Protein AF-A0ABC8T8K3-F1 (afdb_monomer)

Mean predicted aligned error: 8.99 Å

Organism: NCBI:txid185542

Sequence (86 aa):
MPWLGLQFEALAIDKYLMRVSHIEARSEQYDMYMQLDVNIEIYRMHVGEKFMMVLASILNLDGTPDSDYYTQVVLLVLQFVLYALL

Structure (mmCIF, N/CA/C/O backbone):
data_AF-A0ABC8T8K3-F1
#
_entry.id   AF-A0ABC8T8K3-F1
#
loop_
_atom_site.group_PDB
_atom_site.id
_atom_site.type_symbol
_atom_site.label_atom_id
_atom_site.label_alt_id
_atom_site.label_comp_id
_atom_site.label_asym_id
_atom_site.label_entity_id
_atom_site.label_seq_id
_atom_site.pdbx_PDB_ins_code
_atom_site.Cartn_x
_atom_site.Cartn_y
_atom_site.Cartn_z
_atom_site.occupancy
_atom_site.B_iso_or_equiv
_atom_site.auth_seq_id
_atom_site.auth_comp_id
_atom_site.auth_asym_id
_atom_site.auth_atom_id
_atom_site.pdbx_PDB_model_num
ATOM 1 N N . MET A 1 1 ? 15.441 4.887 4.458 1.00 44.53 1 MET A N 1
ATOM 2 C CA . MET A 1 1 ? 14.062 5.413 4.444 1.00 44.53 1 MET A CA 1
ATOM 3 C C . MET A 1 1 ? 13.217 4.427 5.235 1.00 44.53 1 MET A C 1
ATOM 5 O O . MET A 1 1 ? 13.143 3.288 4.792 1.00 44.53 1 MET A O 1
ATOM 9 N N . PRO A 1 2 ? 12.711 4.754 6.437 1.00 45.25 2 PRO A N 1
ATOM 10 C CA . PRO A 1 2 ? 11.820 3.839 7.135 1.00 45.25 2 PRO A CA 1
ATOM 11 C C . PRO A 1 2 ? 10.554 3.732 6.289 1.00 45.25 2 PRO A C 1
ATOM 13 O O . PRO A 1 2 ? 9.934 4.740 5.958 1.00 45.25 2 PRO A O 1
ATOM 16 N N . TRP A 1 3 ? 10.263 2.517 5.853 1.00 50.84 3 TRP A N 1
ATOM 17 C CA . TRP A 1 3 ? 9.106 2.159 5.052 1.00 50.84 3 TRP A CA 1
ATOM 18 C C . TRP A 1 3 ? 7.843 2.568 5.816 1.00 50.84 3 TRP A C 1
ATOM 20 O O . TRP A 1 3 ? 7.430 1.886 6.751 1.00 50.84 3 TRP A O 1
ATOM 30 N N . LEU A 1 4 ? 7.281 3.733 5.482 1.00 60.50 4 LEU A N 1
ATOM 31 C CA . LEU A 1 4 ? 6.056 4.246 6.091 1.00 60.50 4 LEU A CA 1
ATOM 32 C C . LEU A 1 4 ? 4.871 3.523 5.439 1.00 60.50 4 LEU A C 1
ATOM 34 O O . LEU A 1 4 ? 4.182 4.063 4.578 1.00 60.50 4 LEU A O 1
ATOM 38 N N . GLY A 1 5 ? 4.720 2.244 5.771 1.00 73.94 5 GLY A N 1
ATOM 39 C CA . GLY A 1 5 ? 3.579 1.451 5.347 1.00 73.94 5 GLY A CA 1
ATOM 40 C C . GLY A 1 5 ? 2.328 1.885 6.096 1.00 73.94 5 GLY A C 1
ATOM 41 O O . GLY A 1 5 ? 2.345 2.016 7.320 1.00 73.94 5 GLY A O 1
ATOM 42 N N . LEU A 1 6 ? 1.250 2.102 5.352 1.00 83.56 6 LEU A N 1
ATOM 43 C CA . LEU A 1 6 ? -0.075 2.329 5.906 1.00 83.56 6 LEU A CA 1
ATOM 44 C C . LEU A 1 6 ? -0.732 0.971 6.144 1.00 83.56 6 LEU A C 1
ATOM 46 O O . LEU A 1 6 ? -0.822 0.151 5.228 1.00 83.56 6 LEU A O 1
ATOM 50 N N . GLN A 1 7 ? -1.168 0.725 7.373 1.00 91.00 7 GLN A N 1
ATOM 51 C CA . GLN A 1 7 ? -1.836 -0.516 7.746 1.00 91.00 7 GLN A CA 1
ATOM 52 C C . GLN A 1 7 ? -3.341 -0.396 7.515 1.00 91.00 7 GLN A C 1
ATOM 54 O O . GLN A 1 7 ? -3.972 0.519 8.045 1.00 91.00 7 GLN A O 1
ATOM 59 N N . PHE A 1 8 ? -3.903 -1.325 6.745 1.00 92.88 8 PHE A N 1
ATOM 60 C CA . PHE A 1 8 ? -5.314 -1.382 6.380 1.00 92.88 8 PHE A CA 1
ATOM 61 C C . PHE A 1 8 ? -5.948 -2.704 6.809 1.00 92.88 8 PHE A C 1
ATOM 63 O O . PHE A 1 8 ? -5.301 -3.747 6.773 1.00 92.88 8 PHE A O 1
ATOM 70 N N . GLU A 1 9 ? -7.230 -2.658 7.161 1.00 95.19 9 GLU A N 1
ATOM 71 C CA . GLU A 1 9 ? -8.086 -3.824 7.379 1.00 95.19 9 GLU A CA 1
ATOM 72 C C . GLU A 1 9 ? -9.159 -3.885 6.288 1.00 95.19 9 GLU A C 1
ATOM 74 O O . GLU A 1 9 ? -9.851 -2.894 6.033 1.00 95.19 9 GLU A O 1
ATOM 79 N N . ALA A 1 10 ? -9.293 -5.043 5.639 1.00 92.44 10 ALA A N 1
ATOM 80 C CA . ALA A 1 10 ? -10.326 -5.279 4.637 1.00 92.44 10 ALA A CA 1
ATOM 81 C C . ALA A 1 10 ? -11.710 -5.384 5.297 1.00 92.44 10 ALA A C 1
ATOM 83 O O . ALA A 1 10 ? -11.963 -6.268 6.110 1.00 92.44 10 ALA A O 1
ATOM 84 N N . LEU A 1 11 ? -12.628 -4.504 4.913 1.00 94.38 11 LEU A N 1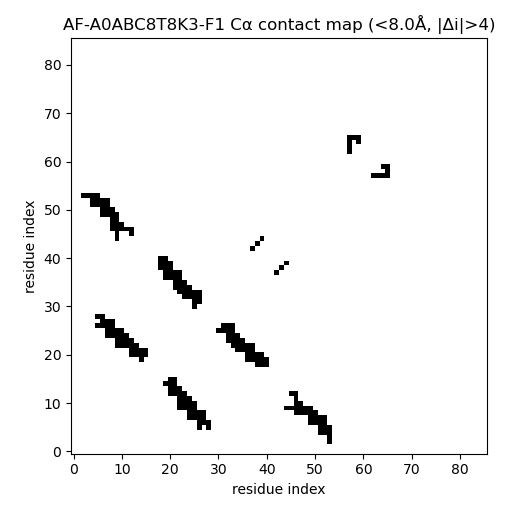
ATOM 85 C CA . LEU A 1 11 ? -13.989 -4.424 5.443 1.00 94.38 11 LEU A CA 1
ATOM 86 C C . LEU A 1 11 ? -14.984 -5.220 4.598 1.00 94.38 11 LEU A C 1
ATOM 88 O O . LEU A 1 11 ? -15.869 -5.883 5.134 1.00 94.38 11 LEU A O 1
ATOM 92 N N . ALA A 1 12 ? -14.835 -5.158 3.278 1.00 92.94 12 ALA A N 1
ATOM 93 C CA . ALA A 1 12 ? -15.685 -5.866 2.335 1.00 92.94 12 ALA A CA 1
ATOM 94 C C . ALA A 1 12 ? -14.897 -6.238 1.079 1.00 92.94 12 ALA A C 1
ATOM 96 O O . ALA A 1 12 ? -13.928 -5.575 0.706 1.00 92.94 12 ALA A O 1
ATOM 97 N N . ILE A 1 13 ? -15.319 -7.326 0.437 1.00 87.94 13 ILE A N 1
ATOM 98 C CA . ILE A 1 13 ? -14.767 -7.788 -0.835 1.00 87.94 13 ILE A CA 1
ATOM 99 C C . ILE A 1 13 ? -15.942 -8.135 -1.745 1.00 87.94 13 ILE A C 1
ATOM 101 O O . ILE A 1 13 ? -16.661 -9.101 -1.481 1.00 87.94 13 ILE A O 1
ATOM 105 N N . ASP A 1 14 ? -16.121 -7.361 -2.812 1.00 87.12 14 ASP A N 1
ATOM 106 C CA . ASP A 1 14 ? -17.108 -7.627 -3.855 1.00 87.12 14 ASP A CA 1
ATOM 107 C C . ASP A 1 14 ? -16.440 -8.327 -5.045 1.00 87.12 14 ASP A C 1
ATOM 109 O O . ASP A 1 14 ? -15.378 -7.929 -5.525 1.00 87.12 14 ASP A O 1
ATOM 113 N N . LYS A 1 15 ? -17.044 -9.410 -5.526 1.00 81.25 15 LYS A N 1
ATOM 114 C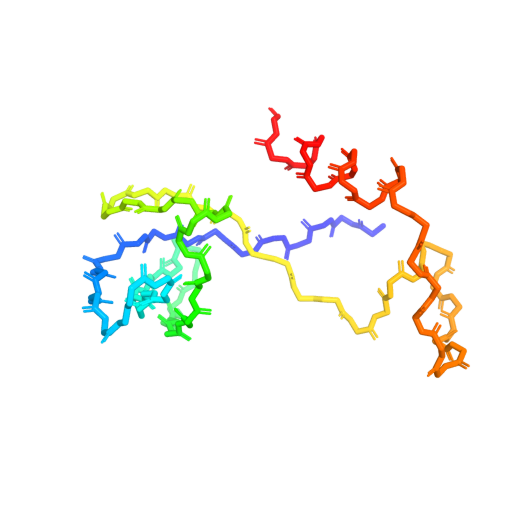 CA . LYS A 1 15 ? -16.470 -10.267 -6.561 1.00 81.25 15 LYS A CA 1
ATOM 115 C C . LYS A 1 15 ? -17.176 -10.013 -7.888 1.00 81.25 15 LYS A C 1
ATOM 117 O O . LYS A 1 15 ? -18.165 -10.667 -8.209 1.00 81.25 15 LYS A O 1
ATOM 122 N N . TYR A 1 16 ? -16.623 -9.096 -8.676 1.00 67.94 16 TYR A N 1
ATOM 123 C CA . TYR A 1 16 ? -17.236 -8.636 -9.926 1.00 67.94 16 TYR A CA 1
ATOM 124 C C . TYR A 1 16 ? -16.876 -9.481 -11.162 1.00 67.94 16 TYR A C 1
ATOM 126 O O . TYR A 1 16 ? -17.682 -9.584 -12.085 1.00 67.94 16 TYR A O 1
ATOM 134 N N . LEU A 1 17 ? -15.694 -10.115 -11.211 1.00 64.75 17 LEU A N 1
ATOM 135 C CA . LEU A 1 17 ? -15.263 -10.943 -12.350 1.00 64.75 17 LEU A CA 1
ATOM 136 C C . LEU A 1 17 ? -14.509 -12.199 -11.904 1.00 64.75 17 LEU A C 1
ATOM 138 O O . LEU A 1 17 ? -14.021 -12.284 -10.781 1.00 64.75 17 LEU A O 1
ATOM 142 N N . MET A 1 18 ? -14.362 -13.174 -12.815 1.00 70.50 18 MET A N 1
ATOM 143 C CA . MET A 1 18 ? -13.732 -14.482 -12.546 1.00 70.50 18 MET A CA 1
ATOM 144 C C . MET A 1 18 ? -12.359 -14.387 -11.848 1.00 70.50 18 MET A C 1
ATOM 146 O O . MET A 1 18 ? -11.956 -15.356 -11.210 1.00 70.50 18 MET A O 1
ATOM 150 N N . ARG A 1 19 ? -11.666 -13.237 -11.943 1.00 82.56 19 ARG A N 1
AT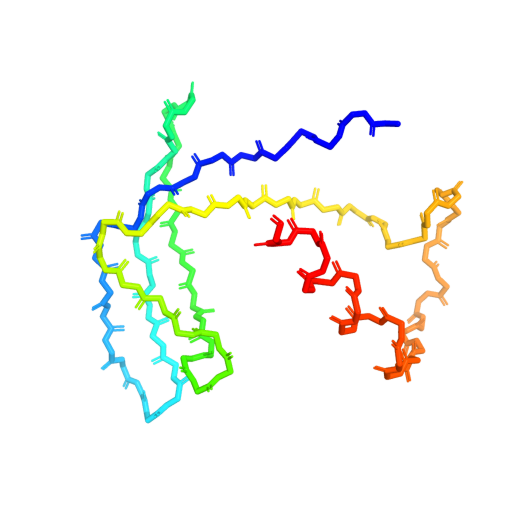OM 151 C CA . ARG A 1 19 ? -10.300 -13.025 -11.436 1.00 82.56 19 ARG A CA 1
ATOM 152 C C . ARG A 1 19 ? -10.065 -11.728 -10.668 1.00 82.56 19 ARG A C 1
ATOM 154 O O . ARG A 1 19 ? -8.981 -11.571 -10.120 1.00 82.56 19 ARG A O 1
ATOM 161 N N . VAL A 1 20 ? -11.025 -10.806 -10.640 1.00 86.94 20 VAL A N 1
ATOM 162 C CA . VAL A 1 20 ? -10.854 -9.486 -10.013 1.00 86.94 20 VAL A CA 1
ATOM 163 C C . VAL A 1 20 ? -11.925 -9.298 -8.953 1.00 86.94 20 VAL A C 1
ATOM 165 O O . VAL A 1 20 ? -13.106 -9.530 -9.228 1.00 86.94 20 VAL A O 1
ATOM 168 N N . SER A 1 21 ? -11.500 -8.869 -7.768 1.00 89.56 21 SER A N 1
ATOM 169 C CA . SER A 1 21 ? -12.400 -8.432 -6.705 1.00 89.56 21 SER A CA 1
ATOM 170 C C . SER A 1 21 ? -12.116 -6.990 -6.319 1.00 89.56 21 SER A C 1
ATOM 172 O O . SER A 1 21 ? -10.959 -6.575 -6.276 1.00 89.56 21 SER A O 1
ATOM 174 N N . HIS A 1 22 ? -13.185 -6.271 -6.006 1.00 93.12 22 HIS A N 1
ATOM 175 C CA . HIS A 1 22 ? -13.163 -4.933 -5.449 1.00 93.12 22 HIS A CA 1
ATOM 176 C C . HIS A 1 22 ? -13.063 -5.026 -3.929 1.00 93.12 22 HIS A C 1
ATOM 178 O O . HIS A 1 22 ? -13.884 -5.691 -3.295 1.00 93.12 22 HIS A O 1
ATOM 184 N N . ILE A 1 23 ? -12.055 -4.395 -3.342 1.00 93.19 23 ILE A N 1
ATOM 185 C CA . ILE A 1 23 ? -11.786 -4.443 -1.907 1.00 93.19 23 ILE A CA 1
ATOM 186 C C . ILE A 1 23 ? -12.050 -3.076 -1.311 1.00 93.19 23 ILE A C 1
ATOM 188 O O . ILE A 1 23 ? -11.521 -2.077 -1.789 1.00 93.19 23 ILE A O 1
ATOM 192 N N . GLU A 1 24 ? -12.811 -3.062 -0.227 1.00 96.62 24 GLU A N 1
ATOM 193 C CA . GLU A 1 24 ? -13.014 -1.902 0.627 1.00 96.62 24 GLU A CA 1
ATOM 194 C C . GLU A 1 24 ? -12.200 -2.078 1.904 1.00 96.62 24 GLU A C 1
ATOM 196 O O . GLU A 1 24 ? -12.325 -3.104 2.575 1.00 96.62 24 GLU A O 1
ATOM 201 N N . ALA A 1 25 ? -11.364 -1.103 2.256 1.00 95.88 25 ALA A N 1
ATOM 202 C CA . ALA A 1 25 ? -10.487 -1.197 3.418 1.00 95.88 25 ALA A CA 1
ATOM 203 C C . ALA A 1 25 ? -10.386 0.120 4.193 1.00 95.88 25 ALA A C 1
ATOM 205 O O . ALA A 1 25 ? -10.470 1.211 3.623 1.00 95.88 25 ALA A O 1
ATOM 206 N N . ARG A 1 26 ? -10.157 0.017 5.505 1.00 96.62 26 ARG A N 1
ATOM 207 C CA . ARG A 1 26 ? -9.941 1.168 6.393 1.00 96.62 26 ARG A CA 1
ATOM 208 C C . ARG A 1 26 ? -8.570 1.104 7.035 1.00 96.62 26 ARG A C 1
ATOM 210 O O . ARG A 1 26 ? -8.135 0.040 7.461 1.00 96.62 26 ARG A O 1
ATOM 217 N N . SER A 1 27 ? -7.901 2.248 7.102 1.00 93.81 27 SER A N 1
ATOM 218 C CA . SER A 1 27 ? -6.608 2.337 7.773 1.00 93.81 27 SER A CA 1
ATOM 219 C C . SER A 1 27 ? -6.775 2.263 9.292 1.00 93.81 27 SER A C 1
ATOM 221 O O . SER A 1 27 ? -7.695 2.857 9.854 1.00 93.81 27 SER A O 1
ATOM 223 N N . GLU A 1 28 ? -5.856 1.571 9.962 1.00 93.00 28 GLU A N 1
ATOM 224 C CA . GLU A 1 28 ? -5.845 1.467 11.427 1.00 93.00 28 GLU A CA 1
ATOM 225 C C . GLU A 1 28 ? -5.183 2.671 12.107 1.00 93.00 28 GLU A C 1
ATOM 227 O O . GLU A 1 28 ? -5.403 2.925 13.289 1.00 93.00 28 GLU A O 1
ATOM 232 N N . GLN A 1 29 ? -4.352 3.410 11.373 1.00 88.75 29 GLN A N 1
ATOM 233 C CA . GLN A 1 29 ? -3.500 4.470 11.928 1.00 88.75 29 GLN A CA 1
ATOM 234 C C . GLN A 1 29 ? -4.082 5.870 11.688 1.00 88.75 29 GLN A C 1
ATOM 236 O O . GLN A 1 29 ? -3.877 6.787 12.481 1.00 88.75 29 GLN A O 1
ATOM 241 N N . TYR A 1 30 ? -4.808 6.027 10.586 1.00 88.94 30 TYR A N 1
ATOM 242 C CA . TYR A 1 30 ? -5.347 7.286 10.082 1.00 88.94 30 TYR A CA 1
ATOM 243 C C . TYR A 1 30 ? -6.801 7.120 9.639 1.00 88.94 30 TYR A C 1
ATOM 245 O O . TYR A 1 30 ? -7.219 6.020 9.271 1.00 88.94 30 TYR A O 1
ATOM 253 N N . ASP A 1 31 ? -7.551 8.223 9.593 1.00 92.88 31 ASP A N 1
ATOM 254 C CA . ASP A 1 31 ? -8.907 8.254 9.033 1.00 92.88 31 ASP A CA 1
ATOM 255 C C . ASP A 1 31 ? -8.864 8.240 7.496 1.00 92.88 31 ASP A C 1
ATOM 257 O O . ASP A 1 31 ? -9.129 9.230 6.819 1.00 92.88 31 ASP A O 1
ATOM 261 N N . MET A 1 32 ? -8.426 7.107 6.946 1.00 93.19 32 MET A N 1
ATOM 262 C CA . MET A 1 32 ? -8.326 6.866 5.513 1.00 93.19 32 MET A CA 1
ATOM 263 C C . MET A 1 32 ? -9.159 5.652 5.123 1.00 93.19 32 MET A C 1
ATOM 265 O O . MET A 1 32 ? -9.170 4.626 5.810 1.00 93.19 32 MET A O 1
ATOM 269 N N . TYR A 1 33 ? -9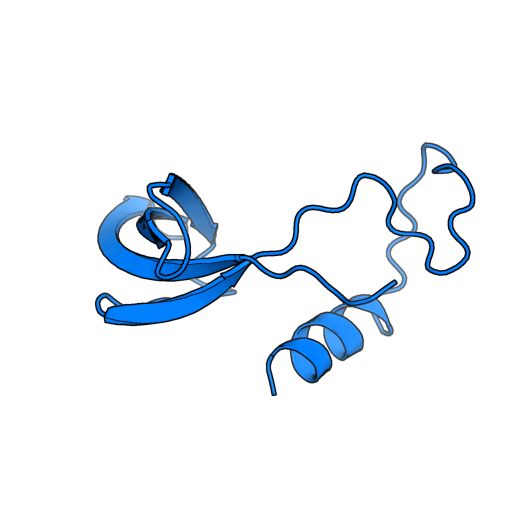.814 5.784 3.976 1.00 94.50 33 TYR A N 1
ATOM 270 C CA . TYR A 1 33 ? -10.599 4.746 3.333 1.00 94.50 33 TYR A CA 1
ATOM 271 C C . TYR A 1 33 ? -10.015 4.449 1.957 1.00 94.50 33 TYR A C 1
ATOM 273 O O . TYR A 1 33 ? -9.570 5.362 1.259 1.00 94.50 33 TYR A O 1
ATOM 281 N N . MET A 1 34 ? -10.014 3.178 1.576 1.00 91.56 34 MET A N 1
ATOM 282 C CA . MET A 1 34 ? -9.459 2.702 0.320 1.00 91.56 34 MET A CA 1
ATOM 283 C C . MET A 1 34 ? -10.463 1.808 -0.393 1.00 91.56 34 MET A C 1
ATOM 285 O O . MET A 1 34 ? -11.076 0.936 0.219 1.00 91.56 34 MET A O 1
ATOM 289 N N . GLN A 1 35 ? -10.541 1.999 -1.705 1.00 93.81 35 GLN A N 1
ATOM 290 C CA . GLN A 1 35 ? -11.133 1.056 -2.640 1.00 93.81 35 GLN A CA 1
ATOM 291 C C . GLN A 1 35 ? -10.055 0.609 -3.628 1.00 93.81 35 GLN A C 1
ATOM 293 O O . GLN A 1 35 ? -9.345 1.454 -4.180 1.00 93.81 35 GLN A O 1
ATOM 298 N N . LEU A 1 36 ? -9.896 -0.700 -3.818 1.00 91.50 36 LEU A N 1
ATOM 299 C CA . LEU A 1 36 ? -8.855 -1.270 -4.675 1.00 91.50 36 LEU A CA 1
ATOM 300 C C . LEU A 1 36 ? -9.352 -2.518 -5.405 1.00 91.50 36 LEU A C 1
ATOM 302 O O . LEU A 1 36 ? -9.821 -3.462 -4.774 1.00 91.50 36 LEU A O 1
ATOM 306 N N . ASP A 1 37 ? -9.164 -2.559 -6.722 1.00 91.56 37 ASP A N 1
ATOM 307 C CA . ASP A 1 37 ? -9.391 -3.765 -7.516 1.00 91.56 37 ASP A CA 1
ATOM 308 C C . ASP A 1 37 ? -8.137 -4.646 -7.511 1.00 91.56 37 ASP A C 1
ATOM 310 O O . ASP A 1 37 ? -7.054 -4.220 -7.920 1.00 91.56 37 ASP A O 1
ATOM 314 N N . VAL A 1 38 ? -8.278 -5.894 -7.065 1.00 88.75 38 VAL A N 1
ATOM 315 C CA . VAL A 1 38 ? -7.167 -6.842 -6.910 1.00 88.75 38 VAL A CA 1
ATOM 316 C C . VAL A 1 38 ? -7.411 -8.101 -7.730 1.00 88.75 38 VAL A C 1
ATOM 318 O O . VAL A 1 38 ? -8.524 -8.627 -7.788 1.00 88.75 38 VAL A O 1
ATOM 321 N N . ASN A 1 39 ? -6.344 -8.625 -8.340 1.00 88.44 39 ASN A N 1
ATOM 322 C CA . ASN A 1 39 ? -6.374 -9.947 -8.954 1.00 88.44 39 ASN A CA 1
ATOM 323 C C . ASN A 1 39 ? -6.353 -11.044 -7.874 1.00 88.44 39 ASN A C 1
ATOM 325 O O . ASN A 1 39 ? -5.298 -11.378 -7.332 1.00 88.44 39 ASN A O 1
ATOM 329 N N . ILE A 1 40 ? -7.514 -11.640 -7.610 1.00 85.25 40 ILE A N 1
ATOM 330 C CA . ILE A 1 40 ? -7.711 -12.630 -6.543 1.00 85.25 40 ILE A CA 1
ATOM 331 C C . ILE A 1 40 ? -7.187 -14.032 -6.859 1.00 85.25 40 ILE A C 1
ATOM 333 O O . ILE A 1 40 ? -7.122 -14.873 -5.964 1.00 85.25 40 ILE A O 1
ATOM 337 N N . GLU A 1 41 ? -6.836 -14.333 -8.113 1.00 84.19 41 GLU A N 1
ATOM 338 C CA . GLU A 1 41 ? -6.172 -15.605 -8.422 1.00 84.19 41 GLU A CA 1
ATOM 339 C C . GLU A 1 41 ? -4.723 -15.595 -7.924 1.00 84.19 41 GLU A C 1
ATOM 341 O O . GLU A 1 41 ? -4.224 -16.628 -7.479 1.00 84.19 41 GLU A O 1
ATOM 346 N N . ILE A 1 42 ? -4.078 -14.425 -7.983 1.00 85.12 42 ILE A N 1
ATOM 347 C CA . ILE A 1 42 ? -2.673 -14.232 -7.610 1.00 85.12 42 ILE A CA 1
ATOM 348 C C . ILE A 1 42 ? -2.554 -13.807 -6.144 1.00 85.12 42 ILE A C 1
ATOM 350 O O . ILE A 1 42 ? -1.701 -14.325 -5.429 1.00 85.12 42 ILE A O 1
ATOM 354 N N . TYR A 1 43 ? -3.417 -12.896 -5.687 1.00 83.44 43 TYR A N 1
ATOM 355 C CA . TYR A 1 43 ? -3.379 -12.350 -4.333 1.00 83.44 43 TYR A CA 1
ATOM 356 C C . TYR A 1 43 ? -4.755 -12.474 -3.674 1.00 83.44 43 TYR A C 1
ATOM 358 O O . TYR A 1 43 ? -5.643 -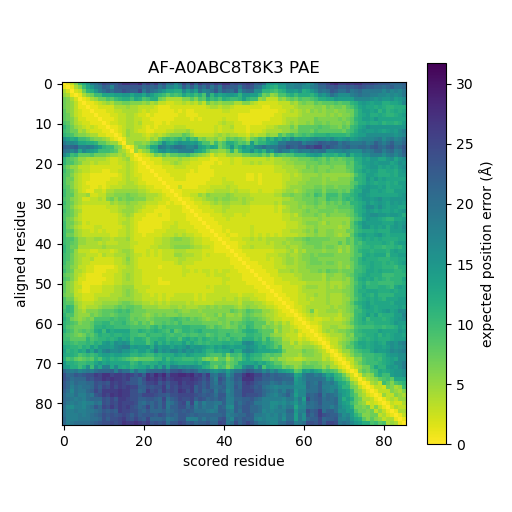11.642 -3.862 1.00 83.44 43 TYR A O 1
ATOM 366 N N . ARG A 1 44 ? -4.958 -13.574 -2.940 1.00 86.25 44 ARG A N 1
ATOM 367 C CA . ARG A 1 44 ? -6.215 -13.836 -2.226 1.00 86.25 44 ARG A CA 1
ATOM 368 C C . ARG A 1 44 ? -6.263 -13.016 -0.948 1.00 86.25 44 ARG A C 1
ATOM 370 O O . ARG A 1 44 ? -5.360 -13.132 -0.133 1.00 86.25 44 ARG A O 1
ATOM 377 N N . MET A 1 45 ? -7.348 -12.273 -0.774 1.00 88.31 45 MET A N 1
ATOM 378 C CA . MET A 1 45 ? -7.615 -11.467 0.414 1.00 88.31 45 MET A CA 1
ATOM 379 C C . MET A 1 45 ? -8.959 -11.861 1.025 1.00 88.31 45 MET A C 1
ATOM 381 O O . MET A 1 45 ? -9.857 -12.320 0.310 1.00 88.31 45 MET A O 1
ATOM 385 N N . HIS A 1 46 ? -9.103 -11.662 2.333 1.00 91.62 46 HIS A N 1
ATOM 386 C CA . HIS A 1 46 ? -10.315 -11.970 3.092 1.00 91.62 46 HIS A CA 1
ATOM 387 C C . HIS A 1 46 ? -10.784 -10.761 3.905 1.00 91.62 46 HIS A C 1
ATOM 389 O O . HIS A 1 46 ? -9.995 -9.906 4.294 1.00 91.62 46 HIS A O 1
ATOM 395 N N . VAL A 1 47 ? -12.083 -10.693 4.198 1.00 94.50 47 VAL A N 1
ATOM 396 C CA . VAL A 1 47 ? -12.620 -9.690 5.131 1.00 94.50 47 VAL A CA 1
ATOM 397 C C . VAL A 1 47 ? -12.012 -9.904 6.525 1.00 94.50 47 VAL A C 1
ATOM 399 O O . VAL A 1 47 ? -11.892 -11.042 6.980 1.00 94.50 47 VAL A O 1
ATOM 402 N N . GLY A 1 48 ? -11.624 -8.813 7.185 1.00 94.25 48 GLY A N 1
ATOM 403 C CA . GLY A 1 48 ? -10.891 -8.786 8.453 1.00 94.25 48 GLY A CA 1
ATOM 404 C C . GLY A 1 48 ? -9.379 -8.995 8.308 1.00 94.25 48 GLY A C 1
ATOM 405 O O . GLY A 1 48 ? -8.649 -8.901 9.294 1.00 94.25 48 GLY A O 1
ATOM 406 N N . GLU A 1 49 ? -8.884 -9.281 7.099 1.00 93.94 49 GLU A N 1
ATOM 407 C CA . GLU A 1 49 ? -7.452 -9.414 6.850 1.00 93.94 49 GLU A CA 1
ATOM 408 C C . GLU A 1 49 ? -6.770 -8.047 6.925 1.00 93.94 49 GLU A C 1
ATOM 410 O O . GLU A 1 49 ? -7.225 -7.064 6.327 1.00 93.94 49 GLU A O 1
ATOM 415 N N . LYS A 1 50 ? -5.662 -8.001 7.668 1.00 92.19 50 LYS A N 1
ATOM 416 C CA . LYS A 1 50 ? -4.834 -6.809 7.823 1.00 92.19 50 LYS A CA 1
ATOM 417 C C . LYS A 1 50 ? -3.651 -6.887 6.879 1.00 92.19 50 LYS A C 1
ATOM 419 O O . LYS A 1 50 ? -2.940 -7.889 6.862 1.00 92.19 50 LYS A O 1
ATOM 424 N N . PHE A 1 51 ? -3.425 -5.823 6.127 1.00 88.25 51 PHE A N 1
ATOM 425 C CA . PHE A 1 51 ? -2.345 -5.745 5.156 1.00 88.25 51 PHE A CA 1
ATOM 426 C C . PHE A 1 51 ? -1.657 -4.386 5.209 1.00 88.25 51 PHE A C 1
ATOM 428 O O . PHE A 1 51 ? -2.231 -3.374 5.616 1.00 88.25 51 PHE A O 1
ATOM 435 N N . MET A 1 52 ? -0.395 -4.372 4.794 1.00 90.31 52 MET A N 1
ATOM 436 C CA . MET A 1 52 ? 0.395 -3.156 4.691 1.00 90.31 52 MET A CA 1
ATOM 437 C C . MET A 1 52 ? 0.408 -2.686 3.242 1.00 90.31 52 MET A C 1
ATOM 439 O O . MET A 1 52 ? 0.727 -3.457 2.339 1.00 90.31 52 MET A O 1
ATOM 443 N N . MET A 1 53 ? 0.093 -1.413 3.021 1.00 86.56 53 MET A N 1
ATOM 444 C CA . MET A 1 53 ? 0.239 -0.771 1.723 1.00 86.56 53 MET A CA 1
ATOM 445 C C . MET A 1 53 ? 1.372 0.249 1.760 1.00 86.56 53 MET A C 1
ATOM 447 O O . MET A 1 53 ? 1.460 1.079 2.664 1.00 86.56 53 MET A O 1
ATOM 451 N N . VAL A 1 54 ? 2.204 0.219 0.722 1.00 85.12 54 VAL A N 1
ATOM 452 C CA . VAL A 1 54 ? 3.242 1.216 0.472 1.00 85.12 54 VAL A CA 1
ATOM 453 C C . VAL A 1 54 ? 3.050 1.758 -0.939 1.00 85.12 54 VAL A C 1
ATOM 455 O O . VAL A 1 54 ? 2.992 0.989 -1.896 1.00 85.12 54 VAL A O 1
ATOM 458 N N . LEU A 1 55 ? 2.968 3.082 -1.069 1.00 83.06 55 LEU A N 1
ATOM 459 C CA . LEU A 1 55 ? 3.017 3.772 -2.356 1.00 83.06 55 LEU A CA 1
ATOM 460 C C . LEU A 1 55 ? 4.406 4.387 -2.517 1.00 83.06 55 LEU A C 1
ATOM 462 O O . LEU A 1 55 ? 4.834 5.185 -1.684 1.00 83.06 55 LEU A O 1
ATOM 466 N N . ALA A 1 56 ? 5.107 4.012 -3.582 1.00 81.38 56 ALA A N 1
ATOM 467 C CA . ALA A 1 56 ? 6.421 4.547 -3.913 1.00 81.38 56 ALA A CA 1
ATOM 468 C C . ALA A 1 56 ? 6.363 5.239 -5.277 1.00 81.38 56 ALA A C 1
ATOM 470 O O . ALA A 1 56 ? 5.798 4.699 -6.225 1.00 81.38 56 ALA A O 1
ATOM 471 N N . SER A 1 57 ? 6.954 6.431 -5.380 1.00 79.69 57 SER A N 1
ATOM 472 C CA . SER A 1 57 ? 7.080 7.158 -6.651 1.00 79.69 57 SER A CA 1
ATOM 473 C C . SER A 1 57 ? 8.206 6.623 -7.539 1.00 79.69 57 SER A C 1
ATOM 475 O O . SER A 1 57 ? 8.261 6.956 -8.717 1.00 79.69 57 SER A O 1
ATOM 477 N N . ILE A 1 58 ? 9.124 5.840 -6.965 1.00 78.81 58 ILE A N 1
ATOM 478 C CA . ILE A 1 58 ? 10.323 5.302 -7.609 1.00 78.81 58 ILE A CA 1
ATOM 479 C C . ILE A 1 58 ? 10.530 3.872 -7.100 1.00 78.81 58 ILE A C 1
ATOM 481 O O . ILE A 1 58 ? 10.411 3.620 -5.900 1.00 78.81 58 ILE A O 1
ATOM 485 N N . LEU A 1 59 ? 10.850 2.944 -8.006 1.00 78.75 59 LEU A N 1
ATOM 486 C CA . LEU A 1 59 ? 11.148 1.543 -7.671 1.00 78.75 59 LEU A CA 1
ATOM 487 C C . LEU A 1 59 ? 12.640 1.293 -7.405 1.00 78.75 59 LEU A C 1
ATOM 489 O O . LEU A 1 59 ? 12.993 0.327 -6.728 1.00 78.75 59 LEU A O 1
ATOM 493 N N . ASN A 1 60 ? 13.517 2.156 -7.925 1.00 77.44 60 ASN A N 1
ATOM 494 C CA . ASN A 1 60 ? 14.955 2.073 -7.705 1.00 77.44 60 ASN A CA 1
ATOM 495 C C . ASN A 1 60 ? 15.289 2.315 -6.227 1.00 77.44 60 ASN A C 1
ATOM 497 O O . ASN A 1 60 ? 14.995 3.373 -5.668 1.00 77.44 60 ASN A O 1
ATOM 501 N N . LEU A 1 61 ? 15.939 1.335 -5.593 1.00 74.00 61 LEU A N 1
ATOM 502 C CA . LEU A 1 61 ? 16.284 1.380 -4.166 1.00 74.00 61 LEU A CA 1
ATOM 503 C C . LEU A 1 61 ? 17.295 2.482 -3.824 1.00 74.00 61 LEU A C 1
ATOM 505 O O . LEU A 1 61 ? 17.348 2.940 -2.683 1.00 74.00 61 LEU A O 1
ATOM 509 N N . ASP A 1 62 ? 18.099 2.895 -4.802 1.00 80.38 62 ASP A N 1
ATOM 510 C CA . ASP A 1 62 ? 19.061 3.991 -4.679 1.00 80.38 62 ASP A CA 1
ATOM 511 C C . ASP A 1 62 ? 18.422 5.378 -4.878 1.00 80.38 62 ASP A C 1
ATOM 513 O O . ASP A 1 62 ? 19.091 6.396 -4.701 1.00 80.38 62 ASP A O 1
ATOM 517 N N . GLY A 1 63 ? 17.125 5.427 -5.204 1.00 75.31 63 GLY A N 1
ATOM 518 C CA . GLY A 1 63 ? 16.375 6.660 -5.423 1.00 75.31 63 GLY A CA 1
ATOM 519 C C . GLY A 1 63 ? 16.656 7.337 -6.764 1.00 75.31 63 GLY A C 1
ATOM 520 O O . GLY A 1 63 ? 16.229 8.476 -6.960 1.00 75.31 63 GLY A O 1
ATOM 521 N N . THR A 1 64 ? 17.361 6.676 -7.685 1.00 84.62 64 THR A N 1
ATOM 522 C CA . THR A 1 64 ? 17.539 7.195 -9.045 1.00 84.62 64 THR A CA 1
ATOM 523 C C . THR A 1 64 ? 16.190 7.286 -9.770 1.00 84.62 64 THR A C 1
ATOM 525 O O . THR A 1 64 ? 15.333 6.422 -9.565 1.00 84.62 64 THR A O 1
ATOM 528 N N . PRO A 1 65 ? 15.965 8.315 -10.612 1.00 81.94 65 PRO A N 1
ATOM 529 C CA . PRO A 1 65 ? 14.731 8.439 -11.382 1.00 81.94 65 PRO A CA 1
ATOM 530 C C . PRO A 1 65 ? 14.454 7.194 -12.225 1.00 81.94 65 PRO A C 1
ATOM 532 O O . PRO A 1 65 ? 15.385 6.495 -12.633 1.00 81.94 65 PRO A O 1
ATOM 535 N N . ASP A 1 66 ? 13.178 6.934 -12.497 1.00 81.31 66 ASP A N 1
ATOM 536 C CA . ASP A 1 66 ? 12.814 5.844 -13.394 1.00 81.31 66 ASP A CA 1
ATOM 537 C C . ASP A 1 66 ? 13.372 6.107 -14.803 1.00 81.31 66 ASP A C 1
ATOM 539 O O . ASP A 1 66 ? 13.486 7.249 -15.248 1.00 81.31 66 ASP A O 1
ATOM 543 N N . SER A 1 67 ? 13.749 5.035 -15.493 1.00 80.31 67 SER A N 1
ATOM 544 C CA . SER A 1 67 ? 14.318 5.093 -16.845 1.00 80.31 67 SER A CA 1
ATOM 545 C C . SER A 1 67 ? 13.247 5.108 -17.940 1.00 80.31 67 SER A C 1
ATOM 547 O O . SER A 1 67 ? 13.567 4.897 -19.106 1.00 80.31 67 SER A O 1
ATOM 549 N N . ASP A 1 68 ? 11.980 5.292 -17.555 1.00 78.69 68 ASP A N 1
ATOM 550 C CA . ASP A 1 68 ? 10.757 5.085 -18.344 1.00 78.69 68 ASP A CA 1
ATOM 551 C C . ASP A 1 68 ? 10.536 3.636 -18.831 1.00 78.69 68 ASP A C 1
ATOM 553 O O . ASP A 1 68 ? 9.507 3.327 -19.437 1.00 78.69 68 ASP A O 1
ATOM 557 N N . TYR A 1 69 ? 11.463 2.718 -18.539 1.00 79.56 69 TYR A N 1
ATOM 558 C CA . TYR A 1 69 ? 11.366 1.304 -18.889 1.00 79.56 69 TYR A CA 1
ATOM 559 C C . TYR A 1 69 ? 11.302 0.421 -17.645 1.00 79.56 69 TYR A C 1
ATOM 561 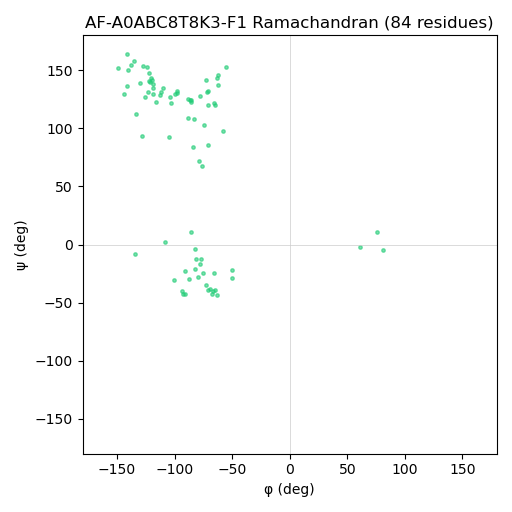O O . TYR A 1 69 ? 12.246 0.344 -16.857 1.00 79.56 69 TYR A O 1
ATOM 569 N N . TYR A 1 70 ? 10.232 -0.367 -17.540 1.00 77.19 70 TYR A N 1
ATOM 570 C CA . TYR A 1 70 ? 10.177 -1.473 -16.591 1.00 77.19 70 TYR A CA 1
ATOM 571 C C . TYR A 1 70 ? 10.871 -2.707 -17.179 1.00 77.19 70 TYR A C 1
ATOM 573 O O . TYR A 1 70 ? 10.347 -3.372 -18.075 1.00 77.19 70 TYR A O 1
ATOM 581 N N . THR A 1 71 ? 12.051 -3.043 -16.656 1.00 77.62 71 THR A N 1
ATOM 582 C CA . THR A 1 71 ? 12.714 -4.311 -16.986 1.00 77.62 71 THR A CA 1
ATOM 583 C C . THR A 1 71 ? 12.244 -5.390 -16.017 1.00 77.62 71 THR A C 1
ATOM 585 O O . THR A 1 71 ? 12.619 -5.394 -14.845 1.00 77.62 71 THR A O 1
ATOM 588 N N . GLN A 1 72 ? 11.434 -6.331 -16.504 1.00 69.38 72 GLN A N 1
ATOM 589 C CA . GLN A 1 72 ? 10.931 -7.436 -15.692 1.00 69.38 72 GLN A CA 1
ATOM 590 C C . GLN A 1 72 ? 12.053 -8.440 -15.373 1.00 69.38 72 GLN A C 1
ATOM 592 O O . GLN A 1 72 ? 12.228 -9.451 -16.053 1.00 69.38 72 GLN A O 1
ATOM 597 N N . VAL A 1 73 ? 12.820 -8.191 -14.309 1.00 62.69 73 VAL A N 1
ATOM 598 C CA . VAL A 1 73 ? 13.764 -9.175 -13.760 1.00 62.69 73 VAL A CA 1
ATOM 599 C C . VAL A 1 73 ? 12.987 -10.104 -12.822 1.00 62.69 73 VAL A C 1
ATOM 601 O O . VAL A 1 73 ? 12.913 -9.893 -11.612 1.00 62.69 73 VAL A O 1
ATOM 604 N N . VAL A 1 74 ? 12.354 -11.120 -13.416 1.00 54.59 74 VAL A N 1
ATOM 605 C CA . VAL A 1 74 ? 11.366 -12.031 -12.795 1.00 54.59 74 VAL A CA 1
ATOM 606 C C . VAL A 1 74 ? 11.825 -12.641 -11.459 1.00 54.59 74 VAL A C 1
ATOM 608 O O . VAL A 1 74 ? 10.992 -12.912 -10.599 1.00 54.59 74 VAL A O 1
ATOM 611 N N . LEU A 1 75 ? 13.131 -12.822 -11.240 1.00 50.94 75 LEU A N 1
ATOM 612 C CA . LEU A 1 75 ? 13.646 -13.467 -10.027 1.00 50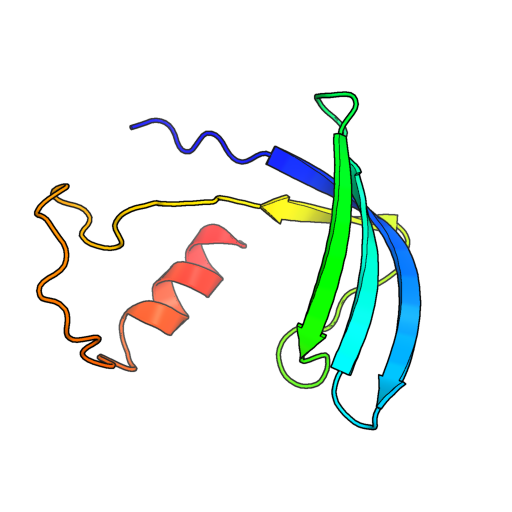.94 75 LEU A CA 1
ATOM 613 C C . LEU A 1 75 ? 13.712 -12.558 -8.787 1.00 50.94 75 LEU A C 1
ATOM 615 O O . LEU A 1 75 ? 13.644 -13.061 -7.671 1.00 50.94 75 LEU A O 1
ATOM 619 N N . LEU A 1 76 ? 13.867 -11.242 -8.953 1.00 47.41 76 LEU A N 1
ATOM 620 C CA . LEU A 1 76 ? 14.093 -10.332 -7.821 1.00 47.41 76 LEU A CA 1
ATOM 621 C C . LEU A 1 76 ? 12.776 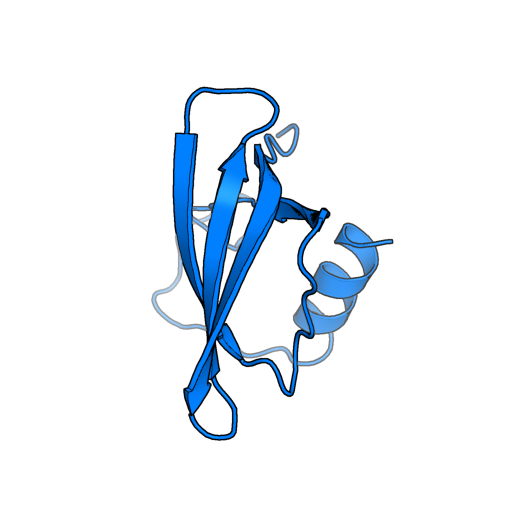-9.779 -7.270 1.00 47.41 76 LEU A C 1
ATOM 623 O O . LEU A 1 76 ? 12.571 -9.770 -6.060 1.00 47.41 76 LEU A O 1
ATOM 627 N N . VAL A 1 77 ? 11.845 -9.389 -8.142 1.00 46.31 77 VAL A N 1
ATOM 628 C CA . VAL A 1 77 ? 10.599 -8.711 -7.736 1.00 46.31 77 VAL A CA 1
ATOM 629 C C . VAL A 1 77 ? 9.678 -9.627 -6.916 1.00 46.31 77 VAL A C 1
ATOM 631 O O . VAL A 1 77 ? 9.123 -9.192 -5.911 1.00 46.31 77 VAL A O 1
ATOM 634 N N . LEU A 1 78 ? 9.567 -10.910 -7.281 1.00 43.88 78 LEU A N 1
ATOM 635 C CA . LEU A 1 78 ? 8.758 -11.886 -6.534 1.00 43.88 78 LEU A CA 1
ATOM 636 C C . LEU A 1 78 ? 9.359 -12.220 -5.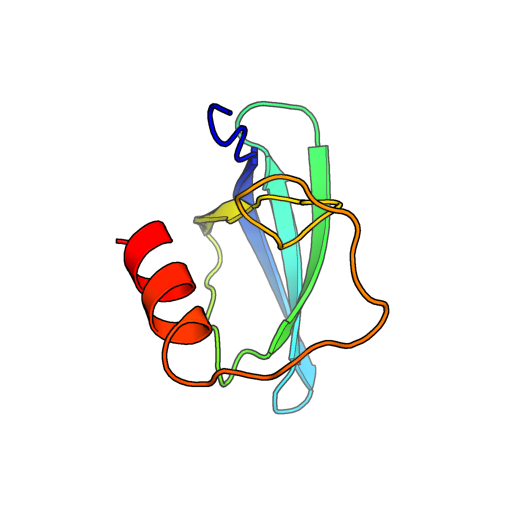161 1.00 43.88 78 LEU A C 1
ATOM 638 O O . LEU A 1 78 ? 8.616 -12.343 -4.189 1.00 43.88 78 LEU A O 1
ATOM 642 N N . GLN A 1 79 ? 10.691 -12.314 -5.064 1.00 43.91 79 GLN A N 1
ATOM 643 C CA . GLN A 1 79 ? 11.378 -12.528 -3.789 1.00 43.91 79 GLN A CA 1
ATOM 644 C C . GLN A 1 79 ? 11.137 -11.341 -2.846 1.00 43.91 79 GLN A C 1
ATOM 646 O O . GLN A 1 79 ? 10.836 -11.564 -1.681 1.00 43.91 79 GLN A O 1
ATOM 651 N N . PHE A 1 80 ? 11.212 -10.096 -3.335 1.00 46.38 80 PHE A N 1
ATOM 652 C CA . PHE A 1 80 ? 11.015 -8.903 -2.502 1.00 46.38 80 PHE A CA 1
ATOM 653 C C . PHE A 1 80 ? 9.583 -8.748 -1.986 1.00 46.38 80 PHE A C 1
ATOM 655 O O . PHE A 1 80 ? 9.409 -8.446 -0.809 1.00 46.38 80 PHE A O 1
ATOM 662 N N . VAL A 1 81 ? 8.567 -8.991 -2.821 1.00 48.59 81 VAL A N 1
ATOM 663 C CA . VAL A 1 81 ? 7.164 -8.925 -2.375 1.00 48.59 81 VAL A CA 1
ATOM 664 C C . VAL A 1 81 ? 6.879 -10.008 -1.329 1.00 48.59 81 VAL A C 1
ATOM 666 O O . VAL A 1 81 ? 6.231 -9.724 -0.330 1.00 48.59 81 VAL A O 1
ATOM 669 N N . LEU A 1 82 ? 7.426 -11.218 -1.494 1.00 42.78 82 LEU A N 1
ATOM 670 C CA . LEU A 1 82 ? 7.263 -12.295 -0.516 1.00 42.78 82 LEU A CA 1
ATOM 671 C C . LEU A 1 82 ? 8.041 -12.042 0.791 1.00 42.78 82 LEU A C 1
ATOM 673 O O . LEU A 1 82 ? 7.518 -12.320 1.861 1.00 42.78 82 LEU A O 1
ATOM 677 N N . TYR A 1 83 ? 9.262 -11.495 0.726 1.00 36.94 83 TYR A N 1
ATOM 678 C CA . TYR A 1 83 ? 10.087 -11.209 1.913 1.00 36.94 83 TYR A CA 1
ATOM 679 C C . TYR A 1 83 ? 9.616 -9.980 2.701 1.00 36.94 83 TYR A C 1
ATOM 681 O O . TYR A 1 83 ? 9.911 -9.871 3.882 1.00 36.94 83 TYR A O 1
ATOM 689 N N . ALA A 1 84 ? 8.921 -9.038 2.058 1.00 38.94 84 ALA A N 1
ATOM 690 C CA . ALA A 1 84 ? 8.312 -7.892 2.734 1.00 38.94 84 ALA A CA 1
ATOM 691 C C . ALA A 1 84 ? 6.952 -8.229 3.382 1.00 38.94 84 ALA A C 1
ATOM 693 O O . ALA A 1 84 ? 6.442 -7.429 4.163 1.00 38.94 84 ALA A O 1
ATOM 694 N N . LEU A 1 85 ? 6.369 -9.387 3.047 1.00 43.47 85 LEU A N 1
ATOM 695 C CA . LEU A 1 85 ? 5.076 -9.873 3.547 1.00 43.47 85 LEU A CA 1
ATOM 696 C C . LEU A 1 85 ? 5.198 -11.059 4.533 1.00 43.47 85 LEU A C 1
ATOM 698 O O . LEU A 1 85 ? 4.169 -11.560 4.986 1.00 43.47 85 LEU A O 1
ATOM 702 N N . LEU A 1 86 ? 6.419 -11.504 4.866 1.00 41.53 86 LEU A N 1
ATOM 703 C CA . LEU A 1 86 ? 6.738 -12.513 5.895 1.00 41.53 86 LEU A CA 1
ATOM 704 C C . LEU A 1 86 ? 7.486 -11.865 7.065 1.00 41.53 86 LEU A C 1
ATOM 706 O O . LEU A 1 86 ? 7.219 -12.273 8.217 1.00 41.53 86 LEU A O 1
#

Foldseek 3Di:
DPQPWFKKFWADWADDDPFKIWTWIATPPDRDIDIDIDGCVVPPDDHRDMDTDGDDPDPDPVPDDDPVDDDCPPPPPVVVVVVVRD

Solvent-accessible surface area (backbone atoms only — not comparable to full-atom values): 5542 Å² total; per-residue (Å²): 130,84,82,78,55,49,45,30,32,27,72,42,73,47,78,81,50,104,44,38,29,41,34,35,30,38,37,80,85,50,102,46,78,47,79,49,80,40,52,44,82,85,54,75,82,52,71,73,40,72,47,76,48,74,91,71,98,55,87,47,91,86,67,52,78,77,84,89,64,89,77,85,55,72,75,57,60,58,50,50,59,53,63,76,73,108

Radius of gyration: 14.86 Å; Cα contacts (8 Å, |Δi|>4): 113; chains: 1; bounding box: 36×24×31 Å

pLDDT: mean 77.9, std 17.42, range [36.94, 96.62]

Secondary structure (DSSP, 8-state):
----PEEEEEEEEE--SSSEEEEEEEESSSS-EEEEEEETTTS---TT-EEEE---S---TT-PPP-S-----HHHHHHHHHHH--

Nearest PDB structures (foldseek):
  8a40-assembly1_H  TM=9.144E-01  e=5.221E-04  Sus scrofa
  7s00-assembly1_E  TM=7.702E-01  e=3.976E-01  Bacillus phage AR9
  7um1-assembly1_C  TM=7.322E-01  e=3.976E-01  Bacillus phage AR9
  8eey-assembly1_A  TM=5.801E-01  e=3.339E-01  Desulfonema ishimotonii
  6wkr-assembly1_P  TM=3.690E-01  e=2.561E+00  Homo sapiens

InterPro domains:
  IPR005570 DNA-directed RNA polymerases I, II, and III subunit RPABC3 [PF03870] (16-73)
  IPR005570 DNA-directed RNA polymerases I, II, and III subunit RPABC3 [PTHR10917] (17-72)
  IPR012340 Nucleic acid-binding, OB-fold [G3DSA:2.40.50.140] (7-78)
  IPR012340 Nucleic acid-binding, OB-fold [SSF50249] (14-74)